Protein AF-A0A3B0UZI4-F1 (afdb_monomer_lite)

InterPro domains:
  IPR001789 Signal transduction response regulator, receiver domain [PS50110] (1-41)
  IPR011006 CheY-like superfamily [SSF52172] (1-40)
  IPR018060 AraC-like, DNA binding HTH domain [PS01124] (68-127)

Radius of gyration: 23.09 Å; chains: 1; bounding box: 51×32×63 Å

Organism: NCBI:txid652676

Foldseek 3Di:
DDEDQDDDPVVQVVCVVVPDPHYDHPPDDPVVVVVVVVVVVVVVVVVLVVVVVVVPPPPPPPDDPVRVQLLVLLVVCLQPPPDDLCVSCVSVVHDSVVVQVVCCVPPVDGPVVVSVVSSVSVVVVVCSVCVPCVPPCCVRPPCVPVVVVVVPPD

Secondary structure (DSSP, 8-state):
-EEES---HHHHHHHHHTT-S-EEESS--HHHHHHHHHHHHHHHHHHHHHHHHHHHS-------HHHHHHHHHHHHTTT-TT--HHHHHHHTT--HHHHHHHHHHHHSS-HHHHHHHHHHHHHHHHHHH-GGGTTTGGGTSS-TTTTTGGGS--

Sequence (154 aa):
MLLTALSTNANTVAGLETGADDYVTKPFDFDELKARVDRLIVARKAIRAEIQYKFNSPDKKVKTAFQDKLDKAILANISDKNFNVEILAEMLFLERSSLYRKIKKELNISPIGYIRNIRMSFAKKLMVFHPQIFCSYSRRCTLSILLVEYSEQI

Structure (mmCIF, N/CA/C/O backbone):
data_AF-A0A3B0UZI4-F1
#
_entry.id   AF-A0A3B0UZI4-F1
#
loop_
_atom_site.group_PDB
_atom_site.id
_atom_site.type_symbol
_atom_site.label_atom_id
_atom_site.label_alt_id
_atom_site.label_comp_id
_atom_site.label_asym_id
_atom_site.label_entity_id
_atom_site.label_seq_id
_atom_site.pdbx_PDB_ins_code
_atom_site.Cartn_x
_atom_site.Cartn_y
_atom_site.Cartn_z
_atom_site.occupancy
_atom_site.B_iso_or_equiv
_atom_site.auth_seq_id
_atom_site.auth_comp_id
_atom_site.auth_asym_id
_atom_site.auth_atom_id
_atom_site.pdbx_PDB_model_num
ATOM 1 N N . MET A 1 1 ? 16.063 6.812 -22.720 1.00 60.19 1 MET A N 1
ATOM 2 C CA . MET A 1 1 ? 16.795 6.859 -24.010 1.00 60.19 1 MET A CA 1
ATOM 3 C C . MET A 1 1 ? 17.581 8.166 -24.089 1.00 60.19 1 MET A C 1
ATOM 5 O O . MET A 1 1 ? 16.980 9.206 -23.832 1.00 60.19 1 MET A O 1
ATOM 9 N N . LEU A 1 2 ? 18.877 8.124 -24.413 1.00 73.38 2 LEU A N 1
ATOM 10 C CA . LEU A 1 2 ? 19.766 9.290 -24.534 1.00 73.38 2 LEU A CA 1
ATOM 11 C C . LEU A 1 2 ? 20.395 9.346 -25.939 1.00 73.38 2 LEU A C 1
ATOM 13 O O . LEU A 1 2 ? 20.841 8.323 -26.456 1.00 73.38 2 LEU A O 1
ATOM 17 N N . LEU A 1 3 ? 20.431 10.538 -26.551 1.00 66.38 3 LEU A N 1
ATOM 18 C CA . LEU A 1 3 ? 20.979 10.769 -27.894 1.00 66.38 3 LEU A CA 1
ATOM 19 C C . LEU A 1 3 ? 22.140 11.765 -27.834 1.00 66.38 3 LEU A C 1
ATOM 21 O O . LEU A 1 3 ? 21.947 12.896 -27.390 1.00 66.38 3 LEU A O 1
ATOM 25 N N . THR A 1 4 ? 23.333 11.382 -28.298 1.00 60.97 4 THR A N 1
ATOM 26 C CA . THR A 1 4 ? 24.522 12.247 -28.193 1.00 60.97 4 THR A CA 1
ATOM 27 C C . THR A 1 4 ? 25.503 12.088 -29.361 1.00 60.97 4 THR A C 1
ATOM 29 O O . THR A 1 4 ? 25.497 11.095 -30.085 1.00 60.97 4 THR A O 1
ATOM 32 N N . ALA A 1 5 ? 26.325 13.120 -29.585 1.00 59.38 5 ALA A N 1
ATOM 33 C CA . ALA A 1 5 ? 27.401 13.135 -30.584 1.00 59.38 5 ALA A CA 1
ATOM 34 C C . ALA A 1 5 ? 28.710 12.505 -30.066 1.00 59.38 5 ALA A C 1
ATOM 36 O O . ALA A 1 5 ? 29.676 12.381 -30.813 1.00 59.38 5 ALA A O 1
ATOM 37 N N . LEU A 1 6 ? 28.753 12.129 -28.787 1.00 61.22 6 LEU A N 1
ATOM 38 C CA . LEU A 1 6 ? 29.903 11.502 -28.145 1.00 61.22 6 LEU A CA 1
ATOM 39 C C . LEU A 1 6 ? 29.842 9.984 -28.364 1.00 61.22 6 LEU A C 1
ATOM 41 O O . LEU A 1 6 ? 28.929 9.329 -27.878 1.00 61.22 6 LEU A O 1
ATOM 45 N N . SER A 1 7 ? 30.800 9.432 -29.110 1.00 61.41 7 SER A N 1
ATOM 46 C CA . SER A 1 7 ? 30.744 8.059 -29.639 1.00 61.41 7 SER A CA 1
ATOM 47 C C . SER A 1 7 ? 31.687 7.056 -28.966 1.00 61.41 7 SER A C 1
ATOM 49 O O . SER A 1 7 ? 31.805 5.920 -29.420 1.00 61.41 7 SER A O 1
ATOM 51 N N . THR A 1 8 ? 32.380 7.436 -27.892 1.00 71.38 8 THR A N 1
ATOM 52 C CA . THR A 1 8 ? 33.279 6.511 -27.190 1.00 71.38 8 THR A CA 1
ATOM 53 C C . THR A 1 8 ? 32.498 5.515 -26.329 1.00 71.38 8 THR A C 1
ATOM 55 O O . THR A 1 8 ? 31.525 5.871 -25.659 1.00 71.38 8 THR A O 1
ATOM 58 N N . ASN A 1 9 ? 32.968 4.263 -26.284 1.00 68.19 9 ASN A N 1
ATOM 59 C CA . ASN A 1 9 ? 32.378 3.207 -25.450 1.00 68.19 9 ASN A CA 1
ATOM 60 C C . ASN A 1 9 ? 32.267 3.620 -23.974 1.00 68.19 9 ASN A C 1
ATOM 62 O O . ASN A 1 9 ? 31.262 3.331 -23.336 1.00 68.19 9 ASN A O 1
ATOM 66 N N . ALA A 1 10 ? 33.245 4.367 -23.452 1.00 73.50 10 ALA A N 1
ATOM 67 C CA . ALA A 1 10 ? 33.207 4.891 -22.086 1.00 73.50 10 ALA A CA 1
ATOM 68 C C . ALA A 1 10 ? 31.993 5.806 -21.830 1.00 73.50 10 ALA A C 1
ATOM 70 O O . ALA A 1 10 ? 31.353 5.709 -20.789 1.00 73.50 10 ALA A O 1
ATOM 71 N N . ASN A 1 11 ? 31.624 6.645 -22.803 1.00 70.81 11 ASN A N 1
ATOM 72 C CA . ASN A 1 11 ? 30.470 7.539 -22.688 1.00 70.81 11 ASN A CA 1
ATOM 73 C C . ASN A 1 11 ? 29.140 6.791 -22.847 1.00 70.81 11 ASN A C 1
ATOM 75 O O . ASN A 1 11 ? 28.137 7.201 -22.265 1.00 70.81 11 ASN A O 1
ATOM 79 N N . THR A 1 12 ? 29.142 5.697 -23.612 1.00 69.94 12 THR A N 1
ATOM 80 C CA . THR A 1 12 ? 27.988 4.797 -23.756 1.00 69.94 12 THR A CA 1
ATOM 81 C C . THR A 1 12 ? 27.704 4.083 -22.442 1.00 69.94 12 THR A C 1
ATOM 83 O O . THR A 1 12 ? 26.576 4.112 -21.959 1.00 69.94 12 THR A O 1
ATOM 86 N N . VAL A 1 13 ? 28.741 3.512 -21.825 1.00 77.00 13 VAL A N 1
ATOM 87 C CA . VAL A 1 13 ? 28.638 2.832 -20.528 1.00 77.00 13 VAL A CA 1
ATOM 88 C C . VAL A 1 13 ? 28.185 3.810 -19.445 1.00 77.00 13 VAL A C 1
ATOM 90 O O . VAL A 1 13 ? 27.164 3.561 -18.816 1.00 77.00 13 VAL A O 1
ATOM 93 N N . ALA A 1 14 ? 28.825 4.977 -19.324 1.00 76.50 14 ALA A N 1
ATOM 94 C CA . ALA A 1 14 ? 28.413 6.003 -18.362 1.00 76.50 14 ALA A CA 1
ATOM 95 C C . ALA A 1 14 ? 26.964 6.492 -18.594 1.00 76.50 14 ALA A C 1
ATOM 97 O O . ALA A 1 14 ? 26.211 6.751 -17.656 1.00 76.50 14 ALA A O 1
ATOM 98 N N . GLY A 1 15 ? 26.532 6.594 -19.855 1.00 71.62 15 GLY A N 1
ATOM 99 C CA . GLY A 1 15 ? 25.158 6.962 -20.195 1.00 71.62 15 GLY A CA 1
ATOM 100 C C . GLY A 1 15 ? 24.130 5.895 -19.808 1.00 71.62 15 GLY A C 1
ATOM 101 O O . GLY A 1 15 ? 23.026 6.232 -19.391 1.00 71.62 15 GLY A O 1
ATOM 102 N N . LEU A 1 16 ? 24.485 4.615 -19.905 1.00 75.75 16 LEU A N 1
ATOM 103 C CA . LEU A 1 16 ? 23.628 3.517 -19.454 1.00 75.75 16 LEU A CA 1
ATOM 104 C C . LEU A 1 16 ? 23.606 3.412 -17.921 1.00 75.75 16 LEU A C 1
ATOM 106 O O . LEU A 1 16 ? 22.539 3.233 -17.339 1.00 75.75 16 LEU A O 1
ATOM 110 N N . GLU A 1 17 ? 24.749 3.609 -17.263 1.00 80.94 17 GLU A N 1
ATOM 111 C CA . GLU A 1 17 ? 24.881 3.594 -15.797 1.00 80.94 17 GLU A CA 1
ATOM 112 C C . GLU A 1 17 ? 24.114 4.733 -15.111 1.00 80.94 17 GLU A C 1
ATOM 114 O O . GLU A 1 17 ? 23.639 4.575 -13.993 1.00 80.94 17 GLU A O 1
ATOM 119 N N . THR A 1 18 ? 23.896 5.857 -15.799 1.00 77.50 18 THR A N 1
ATOM 120 C CA . THR A 1 18 ? 23.044 6.961 -15.310 1.00 77.50 18 THR A CA 1
ATOM 121 C C . THR A 1 18 ? 21.538 6.686 -15.445 1.00 77.50 18 THR A C 1
ATOM 123 O O . THR A 1 18 ? 20.716 7.562 -15.171 1.00 77.50 18 THR A O 1
ATOM 126 N N . GLY A 1 19 ? 21.154 5.471 -15.853 1.00 73.50 19 GLY A N 1
ATOM 127 C CA . GLY A 1 19 ? 19.763 5.020 -15.907 1.00 73.50 19 GLY A CA 1
ATOM 128 C C . GLY A 1 19 ? 19.047 5.312 -17.228 1.00 73.50 19 GLY A C 1
ATOM 129 O O . GLY A 1 19 ? 17.813 5.327 -17.273 1.00 73.50 19 GLY A O 1
ATOM 130 N N . ALA A 1 20 ? 19.774 5.563 -18.322 1.00 77.25 20 ALA A N 1
ATOM 131 C CA . ALA A 1 20 ? 19.153 5.708 -19.635 1.00 77.25 20 ALA A CA 1
ATOM 132 C C . ALA A 1 20 ? 18.672 4.351 -20.184 1.00 77.25 20 ALA A C 1
ATOM 134 O O . ALA A 1 20 ? 19.440 3.402 -20.259 1.00 77.25 20 ALA A O 1
ATOM 135 N N . ASP A 1 21 ? 17.420 4.286 -20.664 1.00 70.44 21 ASP A N 1
ATOM 136 C CA . ASP A 1 21 ? 16.870 3.046 -21.259 1.00 70.44 21 ASP A CA 1
ATOM 137 C C . ASP A 1 21 ? 17.638 2.530 -22.505 1.00 70.44 21 ASP A C 1
ATOM 139 O O . ASP A 1 21 ? 17.520 1.359 -22.846 1.00 70.44 21 ASP A O 1
ATOM 143 N N . ASP A 1 22 ? 18.332 3.412 -23.236 1.00 75.38 22 ASP A N 1
ATOM 144 C CA . ASP A 1 22 ? 19.125 3.089 -24.439 1.00 75.38 22 ASP A CA 1
ATOM 145 C C . ASP A 1 22 ? 20.074 4.265 -24.749 1.00 75.38 22 ASP A C 1
ATOM 147 O O . ASP A 1 22 ? 19.763 5.411 -24.383 1.00 75.38 22 ASP A O 1
ATOM 151 N N . TYR A 1 23 ? 21.184 3.998 -25.440 1.00 76.06 23 TYR A N 1
ATOM 152 C CA . TYR A 1 23 ? 22.217 4.972 -25.811 1.00 76.06 23 TYR A CA 1
ATOM 153 C C . TYR A 1 23 ? 22.484 4.916 -27.316 1.00 76.06 23 TYR A C 1
ATOM 155 O O . TYR A 1 23 ? 22.951 3.905 -27.836 1.00 76.06 23 TYR A O 1
ATOM 163 N N . VAL A 1 24 ? 22.206 6.015 -28.020 1.00 75.25 24 VAL A N 1
ATOM 164 C CA . VAL A 1 24 ? 22.357 6.084 -29.480 1.00 75.25 24 VAL A CA 1
ATOM 165 C C . VAL A 1 24 ? 23.384 7.154 -29.847 1.00 75.25 24 VAL A C 1
ATOM 167 O O . VAL A 1 24 ? 23.260 8.322 -29.463 1.00 75.25 24 VAL A O 1
ATOM 170 N N . THR A 1 25 ? 24.405 6.743 -30.599 1.00 73.75 25 THR A N 1
ATOM 171 C CA . THR A 1 25 ? 25.471 7.607 -31.115 1.00 73.75 25 THR A CA 1
ATOM 172 C C . THR A 1 25 ? 25.147 8.072 -32.532 1.00 73.75 25 THR A C 1
ATOM 174 O O . THR A 1 25 ? 24.518 7.364 -33.314 1.00 73.75 25 THR A O 1
ATOM 177 N N . LYS A 1 26 ? 25.549 9.299 -32.878 1.00 73.56 26 LYS A N 1
ATOM 178 C CA . LYS A 1 26 ? 25.446 9.810 -34.256 1.00 73.56 26 LYS A CA 1
ATOM 179 C C . LYS A 1 26 ? 26.646 9.364 -35.112 1.00 73.56 26 LYS A C 1
ATOM 181 O O . LYS A 1 26 ? 27.753 9.320 -34.575 1.00 73.56 26 LYS A O 1
ATOM 186 N N . PRO A 1 27 ? 26.470 9.173 -36.437 1.00 70.31 27 PRO A N 1
ATOM 187 C CA . PRO A 1 27 ? 25.206 9.201 -37.184 1.00 70.31 27 PRO A CA 1
ATOM 188 C C . PRO A 1 27 ? 24.404 7.907 -36.971 1.00 70.31 27 PRO A C 1
ATOM 190 O O . PRO A 1 27 ? 24.967 6.821 -37.027 1.00 70.31 27 PRO A O 1
ATOM 193 N N . PHE A 1 28 ? 23.098 8.031 -36.730 1.00 71.81 28 PHE A N 1
ATOM 194 C CA . PHE A 1 28 ? 22.187 6.895 -36.562 1.00 71.81 28 PHE A CA 1
ATOM 195 C C . PHE A 1 28 ? 21.209 6.827 -37.730 1.00 71.81 28 PHE A C 1
ATOM 197 O O . PHE A 1 28 ? 20.880 7.848 -38.340 1.00 71.81 28 PHE A O 1
ATOM 204 N N . ASP A 1 29 ? 20.723 5.625 -38.003 1.00 83.06 29 ASP A N 1
ATOM 205 C CA . ASP A 1 29 ? 19.658 5.403 -38.966 1.00 83.06 29 ASP A CA 1
ATOM 206 C C . ASP A 1 29 ? 18.295 5.773 -38.348 1.00 83.06 29 ASP A C 1
ATOM 208 O O . ASP A 1 29 ? 17.977 5.407 -37.209 1.00 83.06 29 ASP A O 1
ATOM 212 N N . PHE A 1 30 ? 17.496 6.557 -39.077 1.00 83.06 30 PHE A N 1
ATOM 213 C CA . PHE A 1 30 ? 16.192 7.020 -38.598 1.00 83.06 30 PHE A CA 1
ATOM 214 C C . PHE A 1 30 ? 15.171 5.885 -38.480 1.00 83.06 30 PHE A C 1
ATOM 216 O O . PHE A 1 30 ? 14.355 5.906 -37.553 1.00 83.06 30 PHE A O 1
ATOM 223 N N . ASP A 1 31 ? 15.216 4.904 -39.381 1.00 84.12 31 ASP A N 1
ATOM 224 C CA . ASP A 1 31 ? 14.321 3.752 -39.359 1.00 84.12 31 ASP A CA 1
ATOM 225 C C . ASP A 1 31 ? 14.674 2.825 -38.191 1.00 84.12 31 ASP A C 1
ATOM 227 O O . ASP A 1 31 ? 13.778 2.358 -37.480 1.00 84.12 31 ASP A O 1
ATOM 231 N N . GLU A 1 32 ? 15.969 2.647 -37.904 1.00 81.81 32 GLU A N 1
ATOM 232 C CA . GLU A 1 32 ? 16.426 1.912 -36.718 1.00 81.81 32 GLU A CA 1
ATOM 233 C C . GLU A 1 32 ? 15.971 2.596 -35.418 1.00 81.81 32 GLU A C 1
ATOM 235 O O . GLU A 1 32 ? 15.403 1.950 -34.529 1.00 81.81 32 GLU A O 1
ATOM 240 N N . LEU A 1 33 ? 16.165 3.915 -35.305 1.00 84.44 33 LEU A N 1
ATOM 241 C CA . LEU A 1 33 ? 15.739 4.671 -34.126 1.00 84.44 33 LEU A CA 1
ATOM 242 C C . LEU A 1 33 ? 14.221 4.579 -33.921 1.00 84.44 33 LEU A C 1
ATOM 244 O O . LEU A 1 33 ? 13.751 4.381 -32.798 1.00 84.44 33 LEU A O 1
ATOM 248 N N . LYS A 1 34 ? 13.447 4.696 -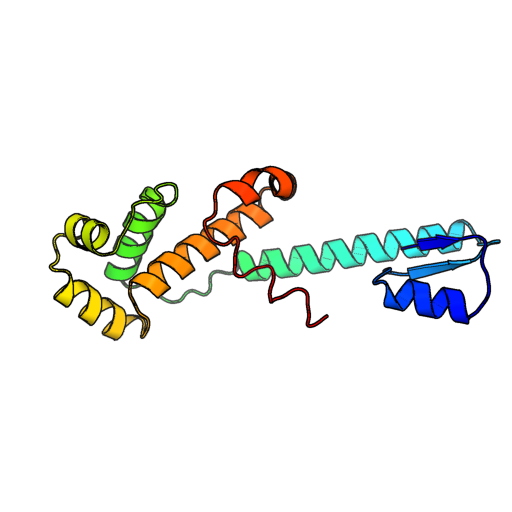35.002 1.00 86.81 34 LYS A N 1
ATOM 249 C CA . LYS A 1 34 ? 11.988 4.587 -34.951 1.00 86.81 34 LYS A CA 1
ATOM 250 C C . LYS A 1 34 ? 11.551 3.207 -34.459 1.00 86.81 34 LYS A C 1
ATOM 252 O O . LYS A 1 34 ? 10.744 3.124 -33.533 1.00 86.81 34 LYS A O 1
ATOM 257 N N . ALA A 1 35 ? 12.141 2.138 -34.996 1.00 85.75 35 ALA A N 1
ATOM 258 C CA . ALA A 1 35 ? 11.855 0.772 -34.563 1.00 85.75 35 ALA A CA 1
ATOM 259 C C . ALA A 1 35 ? 12.161 0.560 -33.067 1.00 85.75 35 ALA A C 1
ATOM 261 O O . ALA A 1 35 ? 11.372 -0.067 -32.352 1.00 85.75 35 ALA A O 1
ATOM 262 N N . ARG A 1 36 ? 13.266 1.128 -32.564 1.00 85.44 36 ARG A N 1
ATOM 263 C CA . ARG A 1 36 ? 13.628 1.091 -31.135 1.00 85.44 36 ARG A CA 1
ATOM 264 C C . ARG A 1 36 ? 12.605 1.819 -30.263 1.00 85.44 36 ARG A C 1
ATOM 266 O O . ARG A 1 36 ? 12.152 1.266 -29.259 1.00 85.44 36 ARG A O 1
ATOM 273 N N . VAL A 1 37 ? 12.196 3.029 -30.649 1.00 87.38 37 VAL A N 1
ATOM 274 C CA . VAL A 1 37 ? 11.188 3.811 -29.911 1.00 87.38 37 VAL A CA 1
ATOM 275 C C . VAL A 1 37 ? 9.847 3.077 -29.868 1.00 87.38 37 VAL A C 1
ATOM 277 O O . VAL A 1 37 ? 9.257 2.940 -28.792 1.00 87.38 37 VAL A O 1
ATOM 280 N N . ASP A 1 38 ? 9.392 2.540 -30.998 1.00 89.69 38 ASP A N 1
ATOM 281 C CA . ASP A 1 38 ? 8.135 1.794 -31.074 1.00 89.69 38 ASP A CA 1
ATOM 282 C C . ASP A 1 38 ? 8.175 0.547 -30.179 1.00 89.69 38 ASP A C 1
ATOM 284 O O . ASP A 1 38 ? 7.238 0.286 -29.413 1.00 89.69 38 ASP A O 1
ATOM 288 N N . ARG A 1 39 ? 9.301 -0.178 -30.178 1.00 88.62 39 ARG A N 1
ATOM 289 C CA . ARG A 1 39 ? 9.531 -1.326 -29.289 1.00 88.62 39 ARG A CA 1
ATOM 290 C C . ARG A 1 39 ? 9.447 -0.930 -27.813 1.00 88.62 39 ARG A C 1
ATOM 292 O O . ARG A 1 39 ? 8.769 -1.618 -27.045 1.00 88.62 39 ARG A O 1
ATOM 299 N N . LEU A 1 40 ? 10.084 0.175 -27.416 1.00 86.94 40 LEU A N 1
ATOM 300 C CA . LEU A 1 40 ? 10.053 0.683 -26.038 1.00 86.94 40 LEU A CA 1
ATOM 301 C C . LEU A 1 40 ? 8.635 1.080 -25.604 1.00 86.94 40 LEU A C 1
ATOM 303 O O . LEU A 1 40 ? 8.218 0.780 -24.481 1.00 86.94 40 LEU A O 1
ATOM 307 N N . ILE A 1 41 ? 7.861 1.710 -26.492 1.00 87.81 41 ILE A N 1
ATOM 308 C CA . ILE A 1 41 ? 6.461 2.068 -26.225 1.00 87.81 41 ILE A CA 1
ATOM 309 C C . ILE A 1 41 ? 5.615 0.809 -26.011 1.00 87.81 41 ILE A C 1
ATOM 311 O O . ILE A 1 41 ? 4.836 0.748 -25.054 1.00 87.81 41 ILE A O 1
ATOM 315 N N . VAL A 1 42 ? 5.767 -0.204 -26.868 1.00 92.19 42 VAL A N 1
ATOM 316 C CA . VAL A 1 42 ? 5.047 -1.482 -26.746 1.00 92.19 42 VAL A CA 1
ATOM 317 C C . VAL A 1 42 ? 5.404 -2.189 -25.438 1.00 92.19 42 VAL A C 1
ATOM 319 O O . VAL A 1 42 ? 4.501 -2.604 -24.710 1.00 92.19 42 VAL A O 1
ATOM 322 N N . ALA A 1 43 ? 6.692 -2.260 -25.089 1.00 86.19 43 ALA A N 1
ATOM 323 C CA . ALA A 1 43 ? 7.148 -2.862 -23.838 1.00 86.19 43 ALA A CA 1
ATOM 324 C C . ALA A 1 43 ? 6.545 -2.154 -22.611 1.00 86.19 43 ALA A C 1
ATOM 326 O O . ALA A 1 43 ? 5.987 -2.805 -21.724 1.00 86.19 43 ALA A O 1
ATOM 327 N N . ARG A 1 44 ? 6.550 -0.812 -22.591 1.00 86.62 44 ARG A N 1
ATOM 328 C CA . ARG A 1 44 ? 5.931 -0.030 -21.506 1.00 86.62 44 ARG A CA 1
ATOM 329 C C . ARG A 1 44 ? 4.420 -0.246 -21.411 1.00 86.62 44 ARG A C 1
ATOM 331 O O . ARG A 1 44 ? 3.888 -0.310 -20.302 1.00 86.62 44 ARG A O 1
ATOM 338 N N . LYS A 1 45 ? 3.716 -0.371 -22.541 1.00 88.19 45 LYS A N 1
ATOM 339 C CA . LYS A 1 45 ? 2.276 -0.681 -22.559 1.00 88.19 45 LYS A CA 1
ATOM 340 C C . LYS A 1 45 ? 1.987 -2.072 -21.990 1.00 88.19 45 LYS A C 1
ATOM 342 O O . LYS A 1 45 ? 1.071 -2.194 -21.182 1.00 88.19 45 LYS A O 1
ATOM 347 N N . ALA A 1 46 ? 2.775 -3.082 -22.355 1.00 87.25 46 ALA A N 1
ATOM 348 C CA . ALA A 1 46 ? 2.616 -4.446 -21.851 1.00 87.25 46 ALA A CA 1
ATOM 349 C C . ALA A 1 46 ? 2.803 -4.518 -20.326 1.00 87.25 46 ALA A C 1
ATOM 351 O O . ALA A 1 46 ? 1.942 -5.049 -19.628 1.00 87.25 46 ALA A O 1
ATOM 352 N N . ILE A 1 47 ? 3.860 -3.886 -19.800 1.00 85.00 47 ILE A N 1
ATOM 353 C CA . ILE A 1 47 ? 4.116 -3.814 -18.351 1.00 85.00 47 ILE A CA 1
ATOM 354 C C . ILE A 1 47 ? 2.958 -3.115 -17.626 1.00 85.00 47 ILE A C 1
ATOM 356 O O . ILE A 1 47 ? 2.472 -3.602 -16.605 1.00 85.00 47 ILE A O 1
ATOM 360 N N . ARG A 1 48 ? 2.463 -1.988 -18.159 1.00 80.81 48 ARG A N 1
ATOM 361 C CA . ARG A 1 48 ? 1.301 -1.290 -17.581 1.00 80.81 48 ARG A CA 1
ATOM 362 C C . ARG A 1 48 ? 0.054 -2.171 -17.560 1.00 80.81 48 ARG A C 1
ATOM 364 O O . ARG A 1 48 ? -0.641 -2.187 -16.548 1.00 80.81 48 ARG A O 1
ATOM 371 N N . ALA A 1 49 ? -0.211 -2.903 -18.641 1.00 83.38 49 ALA A N 1
ATOM 372 C CA . ALA A 1 49 ? -1.354 -3.805 -18.731 1.00 83.38 49 ALA A CA 1
ATOM 373 C C . ALA A 1 49 ? -1.250 -4.963 -17.725 1.00 83.38 49 ALA A C 1
ATOM 375 O O . ALA A 1 49 ? -2.234 -5.277 -17.061 1.00 83.38 49 ALA A O 1
ATOM 376 N N . GLU A 1 50 ? -0.063 -5.548 -17.543 1.00 83.56 50 GLU A N 1
ATOM 377 C CA . GLU A 1 50 ? 0.165 -6.603 -16.550 1.00 83.56 50 GLU A CA 1
ATOM 378 C C . GLU A 1 50 ? -0.038 -6.091 -15.117 1.00 83.56 50 GLU A C 1
ATOM 380 O O . GLU A 1 50 ? -0.718 -6.731 -14.311 1.00 83.56 50 GLU A O 1
ATOM 385 N N . ILE A 1 51 ? 0.498 -4.908 -14.801 1.00 79.06 51 ILE A N 1
ATOM 386 C CA . ILE A 1 51 ? 0.300 -4.267 -13.496 1.00 79.06 51 ILE A CA 1
ATOM 387 C C . ILE A 1 51 ? -1.186 -3.990 -13.267 1.00 79.06 51 ILE A C 1
ATOM 389 O O . ILE A 1 51 ? -1.705 -4.301 -12.196 1.00 79.06 51 ILE A O 1
ATOM 393 N N . GLN A 1 52 ? -1.884 -3.443 -14.264 1.00 76.31 52 GLN A N 1
ATOM 394 C CA . GLN A 1 52 ? -3.317 -3.173 -14.185 1.00 76.31 52 GLN A CA 1
ATOM 395 C C . GLN A 1 52 ? -4.128 -4.464 -14.012 1.00 76.31 52 GLN A C 1
ATOM 397 O O . GLN A 1 52 ? -5.065 -4.490 -13.218 1.00 76.31 52 GLN A O 1
ATOM 402 N N . TYR A 1 53 ? -3.751 -5.550 -14.688 1.00 78.31 53 TYR A N 1
ATOM 403 C CA . TYR A 1 53 ? -4.385 -6.858 -14.543 1.00 78.31 53 TYR A CA 1
ATOM 404 C C . TYR A 1 53 ? -4.179 -7.454 -13.145 1.00 78.31 53 TYR A C 1
ATOM 406 O O . TYR A 1 53 ? -5.143 -7.890 -12.517 1.00 78.31 53 TYR A O 1
ATOM 414 N N . LYS A 1 54 ? -2.950 -7.418 -12.614 1.00 72.88 54 LYS A N 1
ATOM 415 C CA . LYS A 1 54 ? -2.646 -7.833 -11.231 1.00 72.88 54 LYS A CA 1
ATOM 416 C C . LYS A 1 54 ? -3.366 -6.967 -10.198 1.00 72.88 54 LYS A C 1
ATOM 418 O O . LYS A 1 54 ? -3.685 -7.439 -9.116 1.00 72.88 54 LYS A O 1
ATOM 423 N N . PHE A 1 55 ? -3.624 -5.704 -10.528 1.00 65.06 55 PHE A N 1
ATOM 424 C CA . PHE A 1 55 ? -4.353 -4.782 -9.666 1.00 65.06 55 PHE A CA 1
ATOM 425 C C . PHE A 1 55 ? -5.868 -5.028 -9.669 1.00 65.06 55 PHE A C 1
ATOM 427 O O . PHE A 1 55 ? -6.514 -4.947 -8.625 1.00 65.06 55 PHE A O 1
ATOM 434 N N . ASN A 1 56 ? -6.428 -5.304 -10.847 1.00 63.91 56 ASN A N 1
ATOM 435 C CA . ASN A 1 56 ? -7.860 -5.505 -11.049 1.00 63.91 56 ASN A CA 1
ATOM 436 C C . ASN A 1 56 ? -8.307 -6.942 -10.794 1.00 63.91 56 ASN A C 1
ATOM 438 O O . ASN A 1 56 ? -9.497 -7.159 -10.589 1.00 63.91 56 ASN A O 1
ATOM 442 N N . SER A 1 57 ? -7.388 -7.909 -10.793 1.00 56.53 57 SER A N 1
ATOM 443 C CA . SER A 1 57 ? -7.659 -9.251 -10.292 1.00 56.53 57 SER A CA 1
ATOM 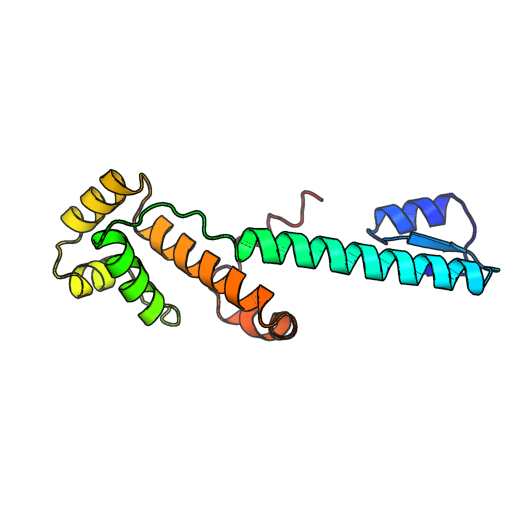444 C C . SER A 1 57 ? -7.902 -9.138 -8.790 1.00 56.53 57 SER A C 1
ATOM 446 O O . SER A 1 57 ? -6.967 -8.835 -8.046 1.00 56.53 57 SER A O 1
ATOM 448 N N . PRO A 1 58 ? -9.142 -9.327 -8.309 1.00 54.66 58 PRO A N 1
ATOM 449 C CA . PRO A 1 58 ? -9.367 -9.340 -6.885 1.00 54.66 58 PRO A CA 1
ATOM 450 C C . PRO A 1 58 ? -8.678 -10.597 -6.366 1.00 54.66 58 PRO A C 1
ATOM 452 O O . PRO A 1 58 ? -9.136 -11.708 -6.633 1.00 54.66 58 PRO A O 1
ATOM 455 N N . ASP A 1 59 ? -7.603 -10.436 -5.597 1.00 54.59 59 ASP A N 1
ATOM 456 C CA . ASP A 1 59 ? -7.277 -11.428 -4.582 1.00 54.59 59 ASP A CA 1
ATOM 457 C C . ASP A 1 59 ? -8.533 -11.535 -3.716 1.00 54.59 59 ASP A C 1
ATOM 459 O O . ASP A 1 59 ? -8.783 -10.701 -2.841 1.00 54.59 59 ASP A O 1
ATOM 463 N N . LYS A 1 60 ? -9.391 -12.515 -4.021 1.00 55.59 60 LYS A N 1
ATOM 464 C CA . LYS A 1 60 ? -10.609 -12.830 -3.274 1.00 55.59 60 LYS A CA 1
ATOM 465 C C . LYS A 1 60 ? -10.208 -13.455 -1.939 1.00 55.59 60 LYS A C 1
ATOM 467 O O . LYS A 1 60 ? -10.596 -14.571 -1.614 1.00 55.59 60 LYS A O 1
ATOM 472 N N . LYS A 1 61 ? -9.421 -12.741 -1.136 1.00 63.97 61 LYS A N 1
ATOM 473 C CA . LYS A 1 61 ? -9.395 -12.980 0.299 1.00 63.97 61 LYS A CA 1
ATOM 474 C C . LYS A 1 61 ? -10.774 -12.572 0.786 1.00 63.97 61 LYS A C 1
ATOM 476 O O . LYS A 1 61 ? -11.121 -11.394 0.733 1.00 63.97 61 LYS A O 1
ATOM 481 N N . VAL A 1 62 ? -11.581 -13.563 1.153 1.00 67.50 62 VAL A N 1
ATOM 482 C CA . VAL A 1 62 ? -12.891 -13.359 1.772 1.00 67.50 62 VAL A CA 1
ATOM 483 C C . VAL A 1 62 ? -12.664 -12.474 2.995 1.00 67.50 62 VAL A C 1
ATOM 485 O O . VAL A 1 62 ? -12.103 -12.921 3.995 1.00 67.50 62 VAL A O 1
ATOM 488 N N . LYS A 1 63 ? -13.009 -11.190 2.875 1.00 74.69 63 LYS A N 1
ATOM 489 C CA . LYS A 1 63 ? -12.873 -10.237 3.972 1.00 74.69 63 LYS A CA 1
ATOM 490 C C . LYS A 1 63 ? -13.943 -10.536 5.007 1.00 74.69 63 LYS A C 1
ATOM 492 O O . LYS A 1 63 ? -15.083 -10.853 4.669 1.00 74.69 63 LYS A O 1
ATOM 497 N N . THR A 1 64 ? -13.579 -10.454 6.281 1.00 83.44 64 THR A N 1
ATOM 498 C CA . THR A 1 64 ? -14.567 -10.563 7.356 1.00 83.44 64 THR A CA 1
ATOM 499 C C . THR A 1 64 ? -15.437 -9.304 7.369 1.00 83.44 64 THR A C 1
ATOM 501 O O . THR A 1 64 ? -14.973 -8.209 7.051 1.00 83.44 64 THR A O 1
ATOM 504 N N . ALA A 1 65 ? -16.691 -9.416 7.821 1.00 85.94 65 ALA A N 1
ATOM 505 C CA . ALA A 1 65 ? -17.574 -8.253 7.985 1.00 85.94 65 ALA A CA 1
ATOM 506 C C . ALA A 1 65 ? -16.974 -7.167 8.907 1.00 85.94 65 ALA A C 1
ATOM 508 O O . ALA A 1 65 ? -17.373 -6.005 8.860 1.00 85.94 65 ALA A O 1
ATOM 509 N N . PHE A 1 66 ? -16.016 -7.543 9.762 1.00 87.69 66 PHE A N 1
ATOM 510 C CA . PHE A 1 66 ? -15.244 -6.616 10.581 1.00 87.69 66 PHE A CA 1
ATOM 511 C C . PHE A 1 66 ? -14.205 -5.838 9.761 1.00 87.69 66 PHE A C 1
ATOM 513 O O . PHE A 1 66 ? -14.155 -4.615 9.878 1.00 87.69 66 PHE A O 1
ATOM 520 N N . GLN A 1 67 ? -13.433 -6.511 8.901 1.00 87.44 67 GLN A N 1
ATOM 521 C CA . GLN A 1 67 ? -12.457 -5.866 8.013 1.00 87.44 67 GLN A CA 1
ATOM 522 C C . GLN A 1 67 ? -13.117 -4.849 7.081 1.00 87.44 67 GLN A C 1
ATOM 524 O O . GLN A 1 67 ? -12.603 -3.748 6.926 1.00 87.44 67 GLN A O 1
ATOM 529 N N . ASP A 1 68 ? -14.293 -5.158 6.533 1.00 88.12 68 ASP A N 1
ATOM 530 C CA . ASP A 1 68 ? -15.004 -4.216 5.662 1.00 88.12 68 ASP A CA 1
ATOM 531 C C . ASP A 1 68 ? -15.470 -2.960 6.407 1.00 88.12 68 ASP A C 1
ATOM 533 O O . ASP A 1 68 ? -15.436 -1.859 5.857 1.00 88.12 68 ASP A O 1
ATOM 537 N N . LYS A 1 69 ? -15.896 -3.099 7.669 1.00 90.31 69 LYS A N 1
ATOM 538 C CA . LYS A 1 69 ? -16.230 -1.946 8.521 1.00 90.31 69 LYS A CA 1
ATOM 539 C C . LYS A 1 69 ? -14.990 -1.108 8.824 1.00 90.31 69 LYS A C 1
ATOM 541 O O . LYS A 1 69 ? -15.056 0.116 8.745 1.00 90.31 69 LYS A O 1
ATOM 546 N N . LEU A 1 70 ? -13.874 -1.769 9.128 1.00 90.25 70 LEU A N 1
ATOM 547 C CA . LEU A 1 70 ? -12.588 -1.135 9.407 1.00 90.25 70 LEU A CA 1
ATOM 548 C C . LEU A 1 70 ? -12.098 -0.343 8.186 1.00 90.25 70 LEU A C 1
ATOM 550 O O . LEU A 1 70 ? -11.780 0.839 8.297 1.00 90.25 70 LEU A O 1
ATOM 554 N N . ASP A 1 71 ? -12.128 -0.969 7.010 1.00 89.56 71 ASP A N 1
ATOM 555 C CA . ASP A 1 71 ? -11.755 -0.351 5.740 1.00 89.56 71 ASP A CA 1
ATOM 556 C C . ASP A 1 71 ? -12.639 0.854 5.437 1.00 89.56 71 ASP A C 1
ATOM 558 O O . ASP A 1 71 ? -12.120 1.925 5.141 1.00 89.56 71 ASP A O 1
ATOM 562 N N . LYS A 1 72 ? -13.966 0.725 5.553 1.00 90.12 72 LYS A N 1
ATOM 563 C CA . LYS A 1 72 ? -14.899 1.836 5.302 1.00 90.12 72 LYS A CA 1
ATOM 564 C C . LYS A 1 72 ? -14.655 3.022 6.234 1.00 90.12 72 LYS A C 1
ATOM 566 O O . LYS A 1 72 ? -14.609 4.153 5.756 1.00 90.12 72 LYS A O 1
ATOM 571 N N . ALA A 1 73 ? -14.462 2.769 7.529 1.00 91.00 73 ALA A N 1
ATOM 572 C CA . ALA A 1 73 ? -14.191 3.819 8.508 1.00 91.00 73 ALA A CA 1
ATOM 573 C C . ALA A 1 73 ? -12.883 4.565 8.195 1.00 91.00 73 ALA A C 1
ATOM 575 O O . ALA A 1 73 ? -12.841 5.795 8.242 1.00 91.00 73 ALA A O 1
ATOM 576 N N . ILE A 1 74 ? -11.829 3.838 7.810 1.00 90.56 74 ILE A N 1
ATOM 577 C CA . ILE A 1 74 ? -10.540 4.441 7.447 1.00 90.56 74 ILE A CA 1
ATOM 578 C C . ILE A 1 74 ? -10.642 5.184 6.111 1.00 90.56 74 ILE A C 1
ATOM 580 O O . ILE A 1 74 ? -10.133 6.296 5.998 1.00 90.56 74 ILE A O 1
ATOM 584 N N . LEU A 1 75 ? -11.307 4.604 5.105 1.00 87.38 75 LEU A N 1
ATOM 585 C CA . LEU A 1 75 ? -11.465 5.212 3.781 1.00 87.38 75 LEU A CA 1
ATOM 586 C C . LEU A 1 75 ? -12.247 6.532 3.844 1.00 87.38 75 LEU A C 1
ATOM 588 O O . LEU A 1 75 ? -11.876 7.484 3.161 1.00 87.38 75 LEU A O 1
ATOM 592 N N . ALA A 1 76 ? -13.271 6.611 4.698 1.00 88.88 76 ALA A N 1
ATOM 593 C CA . ALA A 1 76 ? -14.022 7.843 4.937 1.00 88.88 76 ALA A CA 1
ATOM 594 C C . ALA A 1 76 ? -13.161 8.967 5.550 1.00 88.88 76 ALA A C 1
ATOM 596 O O . ALA A 1 76 ? -13.470 10.140 5.364 1.00 88.88 76 ALA A O 1
ATOM 597 N N . ASN A 1 77 ? -12.057 8.621 6.226 1.00 88.00 77 ASN A N 1
ATOM 598 C CA . ASN A 1 77 ? -11.193 9.549 6.965 1.00 88.00 77 ASN A CA 1
ATOM 599 C C . ASN A 1 77 ? -9.743 9.586 6.432 1.00 88.00 77 ASN A C 1
ATOM 601 O O . ASN A 1 77 ? -8.800 9.903 7.162 1.00 88.00 77 ASN A O 1
ATOM 605 N N . ILE A 1 78 ? -9.522 9.271 5.148 1.00 84.00 78 ILE A N 1
ATOM 606 C CA . ILE A 1 78 ? -8.173 9.266 4.543 1.00 84.00 78 ILE A CA 1
ATOM 607 C C . ILE A 1 78 ? -7.498 10.641 4.604 1.00 84.00 78 ILE A C 1
ATOM 609 O O . ILE A 1 78 ? -6.284 10.715 4.804 1.00 84.00 78 ILE A O 1
ATOM 613 N N . SER A 1 79 ? -8.262 11.712 4.394 1.00 81.81 79 SER A N 1
ATOM 614 C CA . SER A 1 79 ? -7.730 13.073 4.263 1.00 81.81 79 SER A CA 1
ATOM 615 C C . SER A 1 79 ? -7.361 13.720 5.597 1.00 81.81 79 SER A C 1
ATOM 617 O O . SER A 1 79 ? -6.645 14.721 5.598 1.00 81.81 79 SER A O 1
ATOM 619 N N . ASP A 1 80 ? -7.831 13.164 6.715 1.00 85.69 80 ASP A N 1
ATOM 620 C CA . ASP A 1 80 ? -7.606 13.735 8.035 1.00 85.69 80 ASP A CA 1
ATOM 621 C C . ASP A 1 80 ? -6.240 13.317 8.606 1.00 85.69 80 ASP A C 1
ATOM 623 O O . ASP A 1 80 ? -5.922 12.134 8.777 1.00 85.69 80 ASP A O 1
ATOM 627 N N . LYS A 1 81 ? -5.411 14.315 8.921 1.00 79.94 81 LYS A N 1
ATOM 628 C CA . LYS A 1 81 ? -4.085 14.120 9.517 1.00 79.94 81 LYS A CA 1
ATOM 629 C C . LYS A 1 81 ? -4.156 13.725 10.992 1.00 79.94 81 LYS A C 1
ATOM 631 O O . LYS A 1 81 ? -3.241 13.049 11.454 1.00 79.94 81 LYS A O 1
ATOM 636 N N . ASN A 1 82 ? -5.224 14.100 11.692 1.00 85.56 82 ASN A N 1
ATOM 637 C CA . ASN A 1 82 ? -5.407 13.844 13.121 1.00 85.56 82 ASN A CA 1
ATOM 638 C C . ASN A 1 82 ? -6.060 12.485 13.404 1.00 85.56 82 ASN A C 1
ATOM 640 O O . ASN A 1 82 ? -6.192 12.095 14.562 1.00 85.56 82 ASN A O 1
ATOM 644 N N . PHE A 1 83 ? -6.437 11.746 12.359 1.00 86.81 83 PHE A N 1
ATOM 645 C CA . PHE A 1 83 ? -7.034 10.425 12.494 1.00 86.81 83 PHE A CA 1
ATOM 646 C C . PHE A 1 83 ? -6.063 9.438 13.159 1.00 86.81 83 PHE A C 1
ATOM 648 O O . PHE A 1 83 ? -5.010 9.092 12.607 1.00 86.81 83 PHE A O 1
ATOM 655 N N . ASN A 1 84 ? -6.446 8.984 14.350 1.00 88.06 84 ASN A N 1
ATOM 656 C CA . ASN A 1 84 ? -5.676 8.110 15.226 1.00 88.06 84 ASN A CA 1
ATOM 657 C C . ASN A 1 84 ? -6.480 6.842 15.586 1.00 88.06 84 ASN A C 1
ATOM 659 O O . ASN A 1 84 ? -7.578 6.602 15.079 1.00 88.06 84 ASN A O 1
ATOM 663 N N . VAL A 1 85 ? -5.901 5.983 16.429 1.00 89.44 85 VAL A N 1
ATOM 664 C CA . VAL A 1 85 ? -6.538 4.709 16.798 1.00 89.44 85 VAL A CA 1
ATOM 665 C C . VAL A 1 85 ? -7.693 4.929 17.778 1.00 89.44 85 VAL A C 1
ATOM 667 O O . VAL A 1 85 ? -8.638 4.147 17.783 1.00 89.44 85 VAL A O 1
ATOM 670 N N . GLU A 1 86 ? -7.632 5.997 18.571 1.00 91.06 86 GLU A N 1
ATOM 671 C CA . GLU A 1 86 ? -8.670 6.450 19.499 1.00 91.06 86 GLU A CA 1
ATOM 672 C C . GLU A 1 86 ? -9.968 6.741 18.728 1.00 91.06 86 GLU A C 1
ATOM 674 O O . GLU A 1 86 ? -10.986 6.097 18.969 1.00 91.06 86 GLU A O 1
ATOM 679 N N . ILE A 1 87 ? -9.888 7.609 17.716 1.00 90.69 87 ILE A N 1
ATOM 680 C CA . ILE A 1 87 ? -10.999 8.010 16.845 1.00 90.69 87 ILE A CA 1
ATOM 681 C C . ILE A 1 87 ? -11.575 6.796 16.104 1.00 90.69 87 ILE A C 1
ATOM 683 O O . ILE A 1 87 ? -12.790 6.632 15.999 1.00 90.69 87 ILE A O 1
ATOM 687 N N . LEU A 1 88 ? -10.713 5.900 15.614 1.00 90.69 88 LEU A N 1
ATOM 688 C CA . LEU A 1 88 ? -11.164 4.673 14.956 1.00 90.69 88 LEU A CA 1
ATOM 689 C C . LEU A 1 88 ? -11.923 3.742 15.917 1.00 90.69 88 LEU A C 1
ATOM 691 O O . LEU A 1 88 ? -12.884 3.088 15.509 1.00 90.69 88 LEU A O 1
ATOM 695 N N . ALA A 1 89 ? -11.495 3.660 17.177 1.00 92.50 89 ALA A N 1
ATOM 696 C CA . ALA A 1 89 ? -12.157 2.850 18.193 1.00 92.50 89 ALA A CA 1
ATOM 697 C C . ALA A 1 89 ? -13.539 3.424 18.549 1.00 92.50 89 ALA A C 1
ATOM 699 O O . ALA A 1 89 ? -14.514 2.671 18.590 1.00 92.50 89 ALA A O 1
ATOM 700 N N . GLU A 1 90 ? -13.642 4.750 18.680 1.00 91.00 90 GLU A N 1
ATOM 701 C CA . GLU A 1 90 ? -14.906 5.465 18.897 1.00 91.00 90 GLU A CA 1
ATOM 702 C C . GLU A 1 90 ? -15.907 5.229 17.756 1.00 91.00 90 GLU A C 1
ATOM 704 O O . GLU A 1 90 ? -17.047 4.847 18.012 1.00 91.00 90 GLU A O 1
ATOM 709 N N . MET A 1 91 ? -15.476 5.337 16.491 1.00 88.06 91 MET A N 1
ATOM 710 C CA . MET A 1 91 ? -16.338 5.081 15.320 1.00 88.06 91 MET A CA 1
ATOM 711 C C . MET A 1 91 ? -16.876 3.647 15.251 1.00 88.06 91 MET A C 1
ATOM 713 O O . MET A 1 91 ? -17.914 3.392 14.640 1.00 88.06 91 MET A O 1
ATOM 717 N N . LEU A 1 92 ? -16.150 2.695 15.837 1.00 89.38 92 LEU A N 1
ATOM 718 C CA . LEU A 1 92 ? -16.531 1.286 15.872 1.00 89.38 92 LEU A CA 1
ATOM 719 C C . LEU A 1 92 ? -17.250 0.896 17.168 1.00 89.38 92 LEU A C 1
ATOM 721 O O . LEU A 1 92 ? -17.587 -0.279 17.317 1.00 89.38 92 LEU A O 1
ATOM 725 N N . PHE A 1 93 ? -17.493 1.852 18.074 1.00 90.25 93 PHE A N 1
ATOM 726 C CA . PHE A 1 93 ? -18.058 1.631 19.408 1.00 90.25 93 PHE A CA 1
ATOM 727 C C . PHE A 1 93 ? -17.280 0.575 20.209 1.00 90.25 93 PHE A C 1
ATOM 729 O O . PHE A 1 93 ? -17.856 -0.282 20.882 1.00 90.25 93 PHE A O 1
ATOM 736 N N . LEU A 1 94 ? -15.950 0.605 20.103 1.00 89.38 94 LEU A N 1
ATOM 737 C CA . LEU A 1 94 ? -15.042 -0.302 20.795 1.00 89.38 94 LEU A CA 1
ATOM 738 C C . LEU A 1 94 ? -14.083 0.477 21.686 1.00 89.38 94 LEU A C 1
ATOM 740 O O . LEU A 1 94 ? -13.635 1.570 21.362 1.00 89.38 94 LEU A O 1
ATOM 744 N N . GLU A 1 95 ? -13.678 -0.145 22.786 1.00 93.00 95 GLU A N 1
ATOM 745 C CA . GLU A 1 95 ? -12.537 0.337 23.554 1.00 93.00 95 GLU A CA 1
ATOM 746 C C . GLU A 1 95 ? -11.227 0.085 22.782 1.00 93.00 95 GLU A C 1
ATOM 748 O O . GLU A 1 95 ? -11.078 -0.945 22.106 1.00 93.00 95 GLU A O 1
ATOM 753 N N . ARG A 1 96 ? -10.236 0.977 22.934 1.00 90.62 96 ARG A N 1
ATOM 754 C CA . ARG A 1 96 ? -8.918 0.874 22.278 1.00 90.62 96 ARG A CA 1
ATOM 755 C C . ARG A 1 96 ? -8.290 -0.510 22.442 1.00 90.62 96 ARG A C 1
ATOM 757 O O . ARG A 1 96 ? -7.924 -1.141 21.453 1.00 90.62 96 ARG A O 1
ATOM 764 N N . SER A 1 97 ? -8.226 -1.021 23.668 1.00 92.31 97 SER A N 1
ATOM 765 C CA . SER A 1 97 ? -7.628 -2.322 23.995 1.00 92.31 97 SER A CA 1
ATOM 766 C C . SER A 1 97 ? -8.299 -3.482 23.243 1.00 92.31 97 SER A C 1
ATOM 768 O O . SER A 1 97 ? -7.635 -4.398 22.747 1.00 92.31 97 SER A O 1
ATOM 770 N N . SER A 1 98 ? -9.625 -3.418 23.091 1.00 91.69 98 SER A N 1
ATOM 771 C CA . SER A 1 98 ? -10.413 -4.415 22.363 1.00 91.69 98 SER A CA 1
ATOM 772 C C . SER A 1 98 ? -10.181 -4.344 20.853 1.00 91.69 98 SER A C 1
ATOM 774 O O . SER A 1 9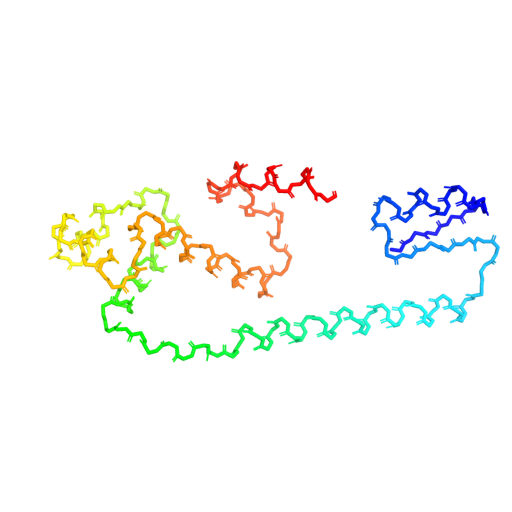8 ? -10.040 -5.390 20.213 1.00 91.69 98 SER A O 1
ATOM 776 N N . LEU A 1 99 ? -10.064 -3.134 20.292 1.00 92.25 99 LEU A N 1
ATOM 777 C CA . LEU A 1 99 ? -9.713 -2.926 18.886 1.00 92.25 99 LEU A CA 1
ATOM 778 C C . LEU A 1 99 ? -8.316 -3.485 18.571 1.00 92.25 99 LEU A C 1
ATOM 780 O O . LEU A 1 99 ? -8.160 -4.254 17.622 1.00 92.25 99 LEU A O 1
ATOM 784 N N . TYR A 1 100 ? -7.318 -3.164 19.402 1.00 93.06 100 TYR A N 1
ATOM 785 C CA . TYR A 1 100 ? -5.947 -3.668 19.265 1.00 93.06 100 TYR A CA 1
ATOM 786 C C . TYR A 1 100 ? -5.899 -5.195 19.255 1.00 93.06 100 TYR A C 1
ATOM 788 O O . TYR A 1 100 ? -5.332 -5.794 18.338 1.00 93.06 100 TYR A O 1
ATOM 796 N N . ARG A 1 101 ? -6.535 -5.834 20.244 1.00 91.44 101 ARG A N 1
ATOM 797 C CA . ARG A 1 101 ? -6.573 -7.296 20.356 1.00 91.44 101 ARG A CA 1
ATOM 798 C C . ARG A 1 101 ? -7.238 -7.937 19.139 1.00 91.44 101 ARG A C 1
ATOM 800 O O . ARG A 1 101 ? -6.739 -8.940 18.632 1.00 91.44 101 ARG A O 1
ATOM 807 N N . LYS A 1 102 ? -8.342 -7.362 18.655 1.00 90.62 102 LYS A N 1
ATOM 808 C CA . LYS A 1 102 ? -9.092 -7.909 17.520 1.00 90.62 102 LYS A CA 1
ATOM 809 C C . LYS A 1 102 ? -8.324 -7.785 16.204 1.00 90.62 102 LYS A C 1
ATOM 811 O O . LYS A 1 102 ? -8.205 -8.774 15.487 1.00 90.62 102 LYS A O 1
ATOM 816 N N . ILE A 1 103 ? -7.720 -6.625 15.937 1.00 92.00 103 ILE A N 1
ATOM 817 C CA . ILE A 1 103 ? -6.872 -6.413 14.753 1.00 92.00 103 ILE A CA 1
ATOM 818 C C . ILE A 1 103 ? -5.648 -7.329 14.800 1.00 92.00 103 ILE A C 1
ATOM 820 O O . ILE A 1 103 ? -5.337 -7.987 13.809 1.00 92.00 103 ILE A O 1
ATOM 824 N N . LYS A 1 104 ? -4.979 -7.438 15.953 1.00 91.75 104 LYS A N 1
ATOM 825 C CA . LYS A 1 104 ? -3.809 -8.311 16.080 1.00 91.75 104 LYS A CA 1
ATOM 826 C C . LYS A 1 104 ? -4.174 -9.784 15.885 1.00 91.75 104 LYS A C 1
ATOM 828 O O . LYS A 1 104 ? -3.414 -10.504 15.251 1.00 91.75 104 LYS A O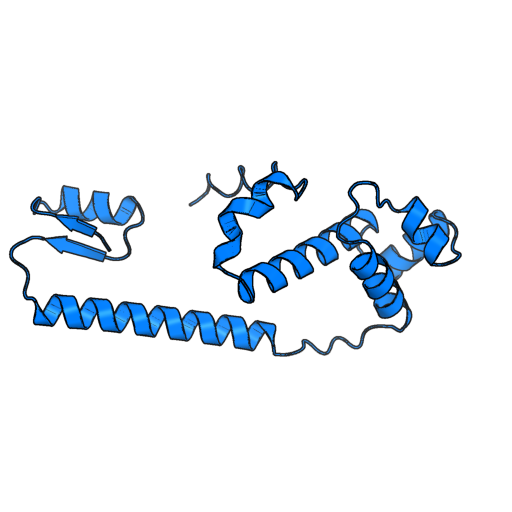 1
ATOM 833 N N . LYS A 1 105 ? -5.340 -10.221 16.368 1.00 91.56 105 LYS A N 1
ATOM 834 C CA . LYS A 1 105 ? -5.830 -11.596 16.194 1.00 91.56 105 LYS A CA 1
ATOM 835 C C . LYS A 1 105 ? -6.198 -11.917 14.741 1.00 91.56 105 LYS A C 1
ATOM 837 O O . LYS A 1 105 ? -5.836 -12.982 14.261 1.00 91.56 105 LYS A O 1
ATOM 842 N N . GLU A 1 106 ? -6.925 -11.030 14.060 1.00 87.94 106 GLU A N 1
ATOM 843 C CA . GLU A 1 106 ? -7.431 -11.299 12.702 1.00 87.94 106 GLU A CA 1
ATOM 844 C C . GLU A 1 106 ? -6.407 -11.004 11.596 1.00 87.94 106 GLU A C 1
ATOM 846 O O . GLU A 1 106 ? -6.409 -11.674 10.568 1.00 87.94 106 GLU A O 1
ATOM 851 N N . LEU A 1 107 ? -5.545 -10.000 11.780 1.00 85.62 107 LEU A N 1
ATOM 852 C CA . LEU A 1 107 ? -4.670 -9.471 10.725 1.00 85.62 107 LEU A CA 1
ATOM 853 C C . LEU A 1 107 ? -3.174 -9.579 11.060 1.00 85.62 107 LEU A C 1
ATOM 855 O O . LEU A 1 107 ? -2.334 -9.268 10.220 1.00 85.62 107 LEU A O 1
ATOM 859 N N . ASN A 1 108 ? -2.829 -9.990 12.285 1.00 89.19 108 ASN A N 1
ATOM 860 C CA . ASN A 1 108 ? -1.459 -10.122 12.794 1.00 89.19 108 ASN A CA 1
ATOM 861 C C . ASN A 1 108 ? -0.581 -8.853 12.700 1.00 89.19 108 ASN A C 1
ATOM 863 O O . ASN A 1 108 ? 0.643 -8.903 12.818 1.00 89.19 108 ASN A O 1
ATOM 867 N N . ILE A 1 109 ? -1.201 -7.685 12.584 1.00 88.81 109 ILE A N 1
ATOM 868 C CA . ILE A 1 109 ? -0.542 -6.378 12.456 1.00 88.81 109 ILE A CA 1
ATOM 869 C C . ILE A 1 109 ? -1.046 -5.413 13.526 1.00 88.81 109 ILE A C 1
ATOM 871 O O . ILE A 1 109 ? -2.065 -5.658 14.169 1.00 88.81 109 ILE A O 1
ATOM 875 N N . SER A 1 110 ? -0.312 -4.323 13.753 1.00 90.31 110 SER A N 1
ATOM 876 C CA . SER A 1 110 ? -0.767 -3.265 14.657 1.00 90.31 110 SER A CA 1
ATOM 877 C C . SER A 1 110 ? -1.860 -2.412 13.989 1.00 90.31 110 SER A C 1
ATOM 879 O O . SER A 1 110 ? -1.827 -2.234 12.770 1.00 90.31 110 SER A O 1
ATOM 881 N N . PRO A 1 111 ? -2.802 -1.825 14.751 1.00 89.56 111 PRO A N 1
ATOM 882 C CA . PRO A 1 111 ? -3.811 -0.903 14.215 1.00 89.56 111 PRO A CA 1
ATOM 883 C C . PRO A 1 111 ? -3.209 0.290 13.466 1.00 89.56 111 PRO A C 1
ATOM 885 O O . PRO A 1 111 ? -3.678 0.646 12.390 1.00 89.56 111 PRO A O 1
ATOM 888 N N . ILE A 1 112 ? -2.113 0.859 13.981 1.00 90.62 112 ILE A N 1
ATOM 889 C CA . ILE A 1 112 ? -1.368 1.939 13.312 1.00 90.62 112 ILE A CA 1
ATOM 890 C C . ILE A 1 112 ? -0.810 1.454 11.968 1.00 90.62 112 ILE A C 1
ATOM 892 O O . ILE A 1 112 ? -0.935 2.140 10.952 1.00 90.62 112 ILE A O 1
ATOM 896 N N . GLY A 1 113 ? -0.223 0.254 11.950 1.00 88.88 113 GLY A N 1
ATOM 897 C CA . GLY A 1 113 ? 0.254 -0.380 10.723 1.00 88.88 113 GLY A CA 1
ATOM 898 C C . GLY A 1 113 ? -0.878 -0.634 9.729 1.00 88.88 113 GLY A C 1
ATOM 899 O O . GLY A 1 113 ? -0.705 -0.413 8.534 1.00 88.88 113 GLY A O 1
ATOM 900 N N . TYR A 1 114 ? -2.062 -1.010 10.216 1.00 91.06 114 TYR A N 1
ATOM 901 C CA . TYR A 1 114 ? -3.233 -1.211 9.371 1.00 91.06 114 TYR A CA 1
ATOM 902 C C . TYR A 1 114 ? -3.703 0.082 8.704 1.00 91.06 114 TYR A C 1
ATOM 904 O O . TYR A 1 114 ? -3.835 0.126 7.482 1.00 91.06 114 TYR A O 1
ATOM 912 N N . ILE A 1 115 ? -3.876 1.159 9.477 1.00 90.19 115 ILE A N 1
ATOM 913 C CA . ILE A 1 115 ? -4.260 2.479 8.951 1.00 90.19 115 ILE A CA 1
ATOM 914 C C . ILE A 1 115 ? -3.255 2.936 7.887 1.00 90.19 115 ILE A C 1
ATOM 916 O O . ILE A 1 115 ? -3.646 3.387 6.808 1.00 90.19 115 ILE A O 1
ATOM 920 N N . ARG A 1 116 ? -1.953 2.767 8.155 1.00 88.88 116 ARG A N 1
ATOM 921 C CA . ARG A 1 116 ? -0.887 3.079 7.195 1.00 88.88 116 ARG A CA 1
ATOM 922 C C . ARG A 1 116 ? -1.027 2.265 5.907 1.00 88.88 116 ARG A C 1
ATOM 924 O O . ARG A 1 116 ? -0.962 2.846 4.827 1.00 88.88 116 ARG A O 1
ATOM 931 N N . ASN A 1 117 ? -1.256 0.957 6.006 1.00 88.38 117 ASN A N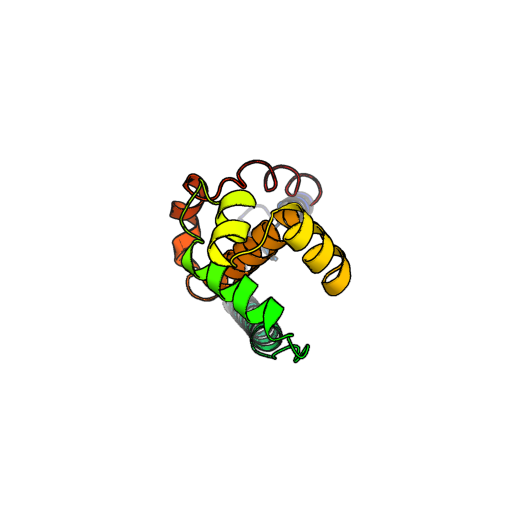 1
ATOM 932 C CA . ASN A 1 117 ? -1.394 0.078 4.844 1.00 88.38 117 ASN A CA 1
ATOM 933 C C . ASN A 1 117 ? -2.610 0.434 3.984 1.00 88.38 117 ASN A C 1
ATOM 935 O O . ASN A 1 117 ? -2.509 0.433 2.756 1.00 88.38 117 ASN A O 1
ATOM 939 N N . ILE A 1 118 ? -3.741 0.787 4.600 1.00 89.56 118 ILE A N 1
ATOM 940 C CA . ILE A 1 118 ? -4.935 1.226 3.868 1.00 89.56 118 ILE A CA 1
ATOM 941 C C . ILE A 1 118 ? -4.683 2.562 3.165 1.00 89.56 118 ILE A C 1
ATOM 943 O O . ILE A 1 118 ? -4.962 2.680 1.970 1.00 89.56 118 ILE A O 1
ATOM 947 N N . ARG A 1 119 ? -4.072 3.540 3.849 1.00 89.44 119 ARG A N 1
ATOM 948 C CA . ARG A 1 119 ? -3.677 4.822 3.236 1.00 89.44 119 ARG A CA 1
ATOM 949 C C . ARG A 1 119 ? -2.724 4.621 2.059 1.00 89.44 119 ARG A C 1
ATOM 951 O O . ARG A 1 119 ? -2.913 5.231 1.011 1.00 89.44 119 ARG A O 1
ATOM 958 N N . MET A 1 120 ? -1.749 3.725 2.203 1.00 86.50 120 MET A N 1
ATOM 959 C CA . MET A 1 120 ? -0.799 3.399 1.139 1.00 86.50 120 MET A CA 1
ATOM 960 C C . MET A 1 120 ? -1.477 2.712 -0.045 1.00 86.50 120 MET A C 1
ATOM 962 O O . MET A 1 120 ? -1.236 3.053 -1.200 1.00 86.50 120 MET A O 1
ATOM 966 N N . SER A 1 121 ? -2.382 1.777 0.238 1.00 85.44 121 SER A N 1
ATOM 967 C CA . SER A 1 121 ? -3.165 1.085 -0.787 1.00 85.44 121 SER A CA 1
ATOM 968 C C . SER A 1 121 ? -4.046 2.059 -1.568 1.00 85.44 121 SER A C 1
ATOM 970 O O . SER A 1 121 ? -4.182 1.928 -2.784 1.00 85.44 121 SER A O 1
ATOM 972 N N . PHE A 1 122 ? -4.615 3.061 -0.894 1.00 85.94 122 PHE A N 1
ATOM 973 C CA . PHE A 1 122 ? -5.367 4.131 -1.541 1.00 85.94 122 PHE A CA 1
ATOM 974 C C . PHE A 1 122 ? -4.471 5.043 -2.387 1.00 85.94 122 PHE A C 1
ATOM 976 O O . PHE A 1 122 ? -4.810 5.323 -3.534 1.00 85.94 122 PHE A O 1
ATOM 983 N N . ALA A 1 123 ? -3.305 5.447 -1.874 1.00 84.75 123 ALA A N 1
ATOM 984 C CA . ALA A 1 123 ? -2.332 6.224 -2.640 1.00 84.75 123 ALA A CA 1
ATOM 985 C C . ALA A 1 123 ? -1.906 5.479 -3.915 1.00 84.75 123 ALA A C 1
ATOM 987 O O . ALA A 1 123 ? -1.960 6.044 -5.004 1.00 84.75 123 ALA A O 1
ATOM 988 N N . LYS A 1 124 ? -1.605 4.177 -3.806 1.00 82.19 124 LYS A N 1
ATOM 989 C CA . LYS A 1 124 ? -1.294 3.315 -4.953 1.00 82.19 124 LYS A CA 1
ATOM 990 C C . LYS A 1 124 ? -2.422 3.309 -5.989 1.00 82.19 124 LYS A C 1
ATOM 992 O O . LYS A 1 124 ? -2.142 3.454 -7.175 1.00 82.19 124 LYS A O 1
ATOM 997 N N . LYS A 1 125 ? -3.686 3.180 -5.561 1.00 79.88 125 LYS A N 1
ATOM 998 C CA . LYS A 1 125 ? -4.855 3.286 -6.460 1.00 79.88 125 LYS A CA 1
ATOM 999 C C . LYS A 1 125 ? -4.859 4.624 -7.184 1.00 79.88 125 LYS A C 1
ATOM 1001 O O . LYS A 1 125 ? -4.927 4.657 -8.407 1.00 79.88 125 LYS A O 1
ATOM 1006 N N . LEU A 1 126 ? -4.747 5.713 -6.430 1.00 79.62 126 LEU A N 1
ATOM 1007 C CA . LEU A 1 126 ? -4.806 7.065 -6.972 1.00 79.62 126 LEU A CA 1
ATOM 1008 C C . LEU A 1 126 ? -3.701 7.318 -8.009 1.00 79.62 126 LEU A C 1
ATOM 1010 O O . LEU A 1 126 ? -3.978 7.888 -9.060 1.00 79.62 126 LEU A O 1
ATOM 1014 N N . MET A 1 127 ? -2.480 6.836 -7.754 1.00 77.44 127 MET A N 1
ATOM 1015 C CA . MET A 1 127 ? -1.342 6.966 -8.675 1.00 77.44 127 MET A CA 1
ATOM 1016 C C . MET A 1 127 ? -1.568 6.241 -10.005 1.00 77.44 127 MET A C 1
ATOM 1018 O O . MET A 1 127 ? -1.161 6.741 -11.051 1.00 77.44 127 MET A O 1
ATOM 1022 N N . VAL A 1 128 ? -2.229 5.081 -9.982 1.00 73.94 128 VAL A N 1
ATOM 1023 C CA . VAL A 1 128 ? -2.551 4.327 -11.203 1.00 73.94 128 VAL A CA 1
ATOM 1024 C C . VAL A 1 128 ? -3.622 5.046 -12.029 1.00 73.94 128 VAL A C 1
ATOM 1026 O O . VAL A 1 128 ? -3.497 5.113 -13.250 1.00 73.94 128 VAL A O 1
ATOM 1029 N N . PHE A 1 129 ? -4.648 5.613 -11.384 1.00 70.38 129 PHE A N 1
ATOM 1030 C CA . PHE A 1 129 ? -5.735 6.314 -12.081 1.00 70.38 129 PHE A CA 1
ATOM 1031 C C . PHE A 1 129 ? -5.342 7.712 -12.578 1.00 70.38 129 PHE A C 1
ATOM 1033 O O . PHE A 1 129 ? -5.815 8.136 -13.631 1.00 70.38 129 PHE A O 1
ATOM 1040 N N . HIS A 1 130 ? -4.459 8.419 -11.866 1.00 70.38 130 HIS A N 1
ATOM 1041 C CA . HIS A 1 130 ? -4.030 9.771 -12.230 1.00 70.38 130 HIS A CA 1
ATOM 1042 C C . HIS A 1 130 ? -2.502 9.944 -12.151 1.00 70.38 130 HIS A C 1
ATOM 1044 O O . HIS A 1 130 ? -1.991 10.545 -11.201 1.00 70.38 130 HIS A O 1
ATOM 1050 N N . PRO A 1 131 ? -1.756 9.515 -13.190 1.00 60.06 131 PRO A N 1
ATOM 1051 C CA . PRO A 1 131 ? -0.295 9.642 -13.236 1.00 60.06 131 PRO A CA 1
ATOM 1052 C C . PRO A 1 131 ? 0.206 11.096 -13.170 1.00 60.06 131 PRO A C 1
ATOM 1054 O O . PRO A 1 131 ? 1.328 11.349 -12.742 1.00 60.06 131 PRO A O 1
ATOM 1057 N N . GLN A 1 132 ? -0.635 12.061 -13.561 1.00 52.50 132 GLN A N 1
ATOM 1058 C CA . GLN A 1 132 ? -0.285 13.484 -13.676 1.00 52.50 132 GLN A CA 1
ATOM 1059 C C . GLN A 1 132 ? -0.273 14.244 -12.333 1.00 52.50 132 GLN A C 1
ATOM 1061 O O . GLN A 1 132 ? 0.125 15.403 -12.281 1.00 52.50 132 GLN A O 1
ATOM 1066 N N . ILE A 1 133 ? -0.710 13.621 -11.230 1.00 57.41 133 ILE A N 1
ATOM 1067 C CA . ILE A 1 133 ? -0.869 14.279 -9.914 1.00 57.41 133 ILE A CA 1
ATOM 1068 C C . ILE A 1 133 ? 0.417 14.194 -9.053 1.00 57.41 133 ILE A C 1
ATOM 1070 O O . ILE A 1 133 ? 0.486 14.734 -7.947 1.00 57.41 133 ILE A O 1
ATOM 1074 N N . PHE A 1 134 ? 1.488 13.595 -9.585 1.00 51.28 134 PHE A N 1
ATOM 1075 C CA . PHE A 1 134 ? 2.752 13.339 -8.880 1.00 51.28 134 PHE A CA 1
ATOM 1076 C C . PHE A 1 134 ? 3.398 14.594 -8.247 1.00 51.28 134 PHE A C 1
ATOM 1078 O O . PHE A 1 134 ? 4.058 14.498 -7.217 1.00 51.28 134 PHE A O 1
ATOM 1085 N N . CYS A 1 135 ? 3.151 15.789 -8.797 1.00 47.19 135 CYS A N 1
ATOM 1086 C CA . CYS A 1 135 ? 3.756 17.039 -8.323 1.00 47.19 135 CYS A CA 1
ATOM 1087 C C . CYS A 1 135 ? 3.058 17.665 -7.090 1.00 47.19 135 CYS A C 1
ATOM 1089 O O . CYS A 1 135 ? 3.708 18.337 -6.293 1.00 47.19 135 CYS A O 1
ATOM 1091 N N . SER A 1 136 ? 1.755 17.438 -6.869 1.00 43.19 136 SER A N 1
ATOM 1092 C CA . SER A 1 136 ? 0.994 18.173 -5.838 1.00 43.19 136 SER A CA 1
ATOM 1093 C C . SER A 1 136 ? 0.801 17.420 -4.515 1.00 43.19 136 SER A C 1
ATOM 1095 O O . SER A 1 136 ? 0.622 18.050 -3.469 1.00 43.19 136 SER A O 1
ATOM 1097 N N . TYR A 1 137 ? 0.878 16.084 -4.516 1.00 47.34 137 TYR A N 1
ATOM 1098 C CA . TYR A 1 137 ? 0.613 15.267 -3.318 1.00 47.34 137 TYR A CA 1
ATOM 1099 C C . TYR A 1 137 ? 1.814 15.076 -2.381 1.00 47.34 137 TYR A C 1
ATOM 1101 O O . TYR A 1 137 ? 1.618 14.731 -1.212 1.00 47.34 137 TYR A O 1
ATOM 1109 N N . SER A 1 138 ? 3.028 15.402 -2.842 1.00 47.31 138 SER A N 1
ATOM 1110 C CA . SER A 1 138 ? 4.263 15.362 -2.038 1.00 47.31 138 SER A CA 1
ATOM 1111 C C . SER A 1 138 ? 4.165 16.199 -0.747 1.00 47.31 138 SER A C 1
ATOM 1113 O O . SER A 1 138 ? 4.719 15.832 0.284 1.00 47.31 138 SER A O 1
ATOM 1115 N N . ARG A 1 139 ? 3.356 17.272 -0.734 1.00 44.00 139 ARG A N 1
ATOM 1116 C CA . ARG A 1 139 ? 3.185 18.142 0.448 1.00 44.00 139 ARG A CA 1
ATOM 1117 C C . ARG A 1 139 ? 2.100 17.704 1.443 1.00 44.00 139 ARG A C 1
ATOM 1119 O O . ARG A 1 139 ? 1.989 18.307 2.511 1.00 44.00 139 ARG A O 1
ATOM 1126 N N . ARG A 1 140 ? 1.254 16.715 1.123 1.00 46.03 140 ARG A N 1
ATOM 1127 C CA . ARG A 1 140 ? 0.093 16.348 1.971 1.00 46.03 140 ARG A CA 1
ATOM 1128 C C . ARG A 1 140 ? 0.165 14.967 2.600 1.00 46.03 140 ARG A C 1
ATOM 1130 O O . ARG A 1 140 ? -0.451 14.778 3.648 1.00 46.03 140 ARG A O 1
ATOM 1137 N N . CYS A 1 141 ? 0.925 14.041 2.030 1.00 42.81 141 CYS A N 1
ATOM 1138 C CA . CYS A 1 141 ? 1.176 12.758 2.669 1.00 42.81 141 CYS A CA 1
ATOM 1139 C C . CYS A 1 141 ? 2.348 12.920 3.642 1.00 42.81 141 CYS A C 1
ATOM 1141 O O . CYS A 1 141 ? 3.460 13.220 3.229 1.00 42.81 141 CYS A O 1
ATOM 1143 N N . THR A 1 142 ? 2.111 12.696 4.934 1.00 46.56 142 THR A N 1
ATOM 1144 C CA . THR A 1 142 ? 3.106 12.679 6.028 1.00 46.56 142 THR A CA 1
ATOM 1145 C C . THR A 1 142 ? 4.148 11.552 5.904 1.00 46.56 142 THR A C 1
ATOM 1147 O O . THR A 1 142 ? 4.728 11.111 6.889 1.00 46.56 142 THR A O 1
ATOM 1150 N N . LEU A 1 143 ? 4.395 11.071 4.686 1.00 46.47 143 LEU A N 1
ATOM 1151 C CA . LEU A 1 143 ? 5.363 10.037 4.349 1.00 46.47 143 LEU A CA 1
ATOM 1152 C C . LEU A 1 143 ? 6.606 10.627 3.664 1.00 46.47 143 LEU A C 1
ATOM 1154 O O . LEU A 1 143 ? 7.249 9.956 2.864 1.00 46.47 143 LEU A O 1
ATOM 1158 N N . SER A 1 144 ? 6.955 11.876 3.979 1.00 45.69 144 SER A N 1
ATOM 1159 C CA . SER A 1 144 ? 8.143 12.552 3.446 1.00 45.69 144 SER A CA 1
ATOM 1160 C C . SER A 1 144 ? 9.472 11.946 3.920 1.00 45.69 144 SER A C 1
ATOM 1162 O O . SER A 1 144 ? 10.505 12.293 3.370 1.00 45.69 144 SER A O 1
ATOM 1164 N N . ILE A 1 145 ? 9.467 11.029 4.897 1.00 43.19 145 ILE A N 1
ATOM 1165 C CA . ILE A 1 145 ? 10.696 10.437 5.460 1.00 43.19 145 ILE A CA 1
ATOM 1166 C C . ILE A 1 145 ? 11.011 9.037 4.899 1.00 43.19 145 ILE A C 1
ATOM 1168 O O . ILE A 1 145 ? 12.168 8.651 4.872 1.00 43.19 145 ILE A O 1
ATOM 1172 N N . LEU A 1 146 ? 10.039 8.287 4.362 1.00 42.94 146 LEU A N 1
ATOM 1173 C CA . LEU A 1 146 ? 10.285 6.901 3.910 1.00 42.94 146 LEU A CA 1
ATOM 1174 C C . LEU A 1 146 ? 10.616 6.754 2.416 1.00 42.94 146 LEU A C 1
ATOM 1176 O O . LEU A 1 146 ? 10.927 5.654 1.974 1.00 42.94 146 LEU A O 1
ATOM 1180 N N . LEU A 1 147 ? 10.546 7.833 1.633 1.00 42.53 147 LEU A N 1
ATOM 1181 C CA . LEU A 1 147 ? 10.914 7.807 0.211 1.00 42.53 147 LEU A CA 1
ATOM 1182 C C . LEU A 1 147 ? 12.355 8.261 -0.058 1.00 42.53 147 LEU A C 1
ATOM 1184 O O . LEU A 1 147 ? 12.817 8.091 -1.179 1.00 42.53 147 LEU A O 1
ATOM 1188 N N . VAL A 1 148 ? 13.060 8.803 0.943 1.00 43.69 148 VAL A N 1
ATOM 1189 C CA . VAL A 1 148 ? 14.459 9.248 0.790 1.00 43.69 148 VAL A CA 1
ATOM 1190 C C . VAL A 1 148 ? 15.452 8.105 1.036 1.00 43.69 148 VAL A C 1
ATOM 1192 O O . VAL A 1 148 ? 16.496 8.065 0.404 1.00 43.69 148 VAL A O 1
ATOM 1195 N N . GLU A 1 149 ? 15.113 7.106 1.855 1.00 36.34 149 GLU A N 1
ATOM 1196 C CA . GLU A 1 149 ? 16.000 5.948 2.079 1.00 36.34 149 GLU A CA 1
ATOM 1197 C C . GLU A 1 149 ? 15.905 4.874 0.979 1.00 36.34 149 GLU A C 1
ATOM 1199 O O . GLU A 1 149 ? 16.775 4.016 0.879 1.00 36.34 149 GLU A O 1
ATOM 1204 N N . TYR A 1 150 ? 14.884 4.916 0.113 1.00 41.38 150 TYR A N 1
ATOM 1205 C CA . TYR A 1 150 ? 14.738 3.948 -0.986 1.00 41.38 150 TYR A CA 1
ATOM 1206 C C . TYR A 1 150 ? 15.455 4.367 -2.281 1.00 41.38 150 TYR A C 1
ATOM 1208 O O . TYR A 1 150 ? 15.460 3.602 -3.243 1.00 41.38 150 TYR A O 1
ATOM 1216 N N . SER A 1 151 ? 16.053 5.565 -2.320 1.00 37.16 151 SER A N 1
ATOM 1217 C CA . SER A 1 151 ? 16.804 6.080 -3.475 1.00 37.16 151 SER A CA 1
ATOM 1218 C C . SER A 1 151 ? 18.324 5.898 -3.381 1.00 37.16 151 SER A C 1
ATOM 1220 O O . SER A 1 151 ? 19.015 6.330 -4.292 1.00 37.16 151 SER A O 1
ATOM 1222 N N . GLU A 1 152 ? 18.852 5.271 -2.322 1.00 33.59 152 GLU A N 1
ATOM 1223 C CA . GLU A 1 152 ? 20.298 4.993 -2.170 1.00 33.59 152 GLU A CA 1
ATOM 1224 C C . GLU A 1 152 ? 20.685 3.512 -2.370 1.00 33.59 152 GLU A C 1
ATOM 1226 O O . GLU A 1 152 ? 21.807 3.115 -2.068 1.00 33.59 152 GLU A O 1
ATOM 1231 N N . GLN A 1 153 ? 19.792 2.668 -2.898 1.00 37.34 153 GLN A N 1
ATOM 1232 C CA . GLN A 1 153 ? 20.120 1.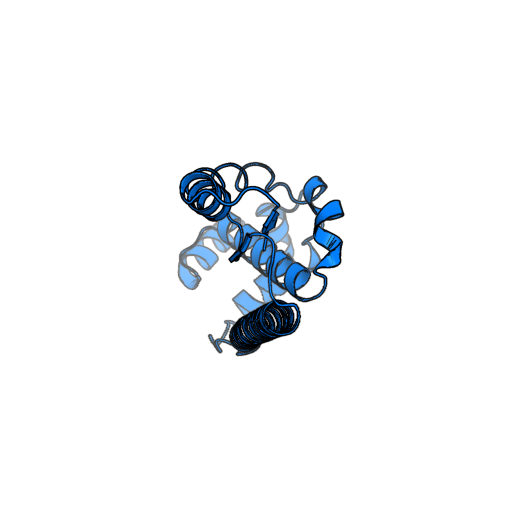267 -3.225 1.00 37.34 153 GLN A CA 1
ATOM 1233 C C . GLN A 1 153 ? 19.808 0.851 -4.669 1.00 37.34 153 GLN A C 1
ATOM 1235 O O . GLN A 1 153 ? 19.693 -0.343 -4.950 1.00 37.34 153 GLN A O 1
ATOM 1240 N N . ILE A 1 154 ? 19.694 1.804 -5.597 1.00 39.00 154 ILE A N 1
ATOM 1241 C CA . ILE A 1 154 ? 19.657 1.513 -7.038 1.00 39.00 154 ILE A CA 1
ATOM 1242 C C . ILE A 1 154 ? 20.619 2.450 -7.750 1.00 39.00 154 ILE A C 1
ATOM 1244 O O . ILE A 1 154 ? 20.494 3.671 -7.515 1.00 39.00 154 ILE A O 1
#

pLDDT: mean 75.89, std 16.3, range [33.59, 93.06]